Protein AF-W4QKK2-F1 (afdb_monomer)

Sequence (67 aa):
MAYREEIAVEIQKLVEKAPAGVSSHHLKDFKQQDVVDTVNRLHLKYPKVIRDTFIDHAKYATIEIEK

Structure (mmCIF, N/CA/C/O backbone):
data_AF-W4QKK2-F1
#
_entry.id   AF-W4QKK2-F1
#
loop_
_atom_site.group_PDB
_atom_site.id
_atom_site.type_symbol
_atom_site.label_atom_id
_atom_site.label_alt_id
_atom_site.label_comp_id
_atom_site.label_asym_id
_atom_site.label_entity_id
_atom_site.label_seq_id
_atom_site.pdbx_PDB_ins_code
_atom_site.Cartn_x
_atom_site.Cartn_y
_atom_site.Cartn_z
_atom_site.occupancy
_atom_site.B_iso_or_equiv
_atom_site.auth_seq_id
_atom_site.auth_comp_id
_atom_site.auth_asym_id
_atom_site.auth_atom_id
_atom_site.pdbx_PDB_model_num
ATOM 1 N N . MET A 1 1 ? 0.515 -2.649 -18.567 1.00 54.66 1 MET A N 1
ATOM 2 C CA . MET A 1 1 ? 0.124 -2.149 -17.234 1.00 54.66 1 MET A CA 1
ATOM 3 C C . MET A 1 1 ? -0.496 -3.319 -16.514 1.00 54.66 1 MET A C 1
ATOM 5 O O . MET A 1 1 ? -1.426 -3.905 -17.059 1.00 54.66 1 MET A O 1
ATOM 9 N N . ALA A 1 2 ? 0.116 -3.772 -15.426 1.00 62.44 2 ALA A N 1
ATOM 10 C CA . ALA A 1 2 ? -0.247 -5.037 -14.808 1.00 62.44 2 ALA A CA 1
ATOM 11 C C . ALA A 1 2 ? -0.196 -4.899 -13.292 1.00 62.44 2 ALA A C 1
ATOM 13 O O . ALA A 1 2 ? 0.830 -4.542 -12.721 1.00 62.44 2 ALA A O 1
ATOM 14 N N . TYR A 1 3 ? -1.323 -5.225 -12.670 1.00 70.06 3 TYR A N 1
ATOM 15 C CA . TYR A 1 3 ? -1.381 -5.583 -11.264 1.00 70.06 3 TYR A CA 1
ATOM 16 C C . TYR A 1 3 ? -0.285 -6.609 -10.952 1.00 70.06 3 TYR A C 1
ATOM 18 O O . TYR A 1 3 ? -0.168 -7.614 -11.660 1.00 70.06 3 TYR A O 1
ATOM 26 N N . ARG A 1 4 ? 0.504 -6.355 -9.906 1.00 79.75 4 ARG A N 1
ATOM 27 C CA . ARG A 1 4 ? 1.527 -7.289 -9.430 1.00 79.75 4 ARG A CA 1
ATOM 28 C C . ARG A 1 4 ? 1.110 -7.862 -8.087 1.00 79.75 4 ARG A C 1
ATOM 30 O O . ARG A 1 4 ? 0.973 -7.131 -7.110 1.00 79.75 4 ARG A O 1
ATOM 37 N N . GLU A 1 5 ? 0.964 -9.181 -8.036 1.00 84.94 5 GLU A N 1
ATOM 38 C CA . GLU A 1 5 ? 0.605 -9.898 -6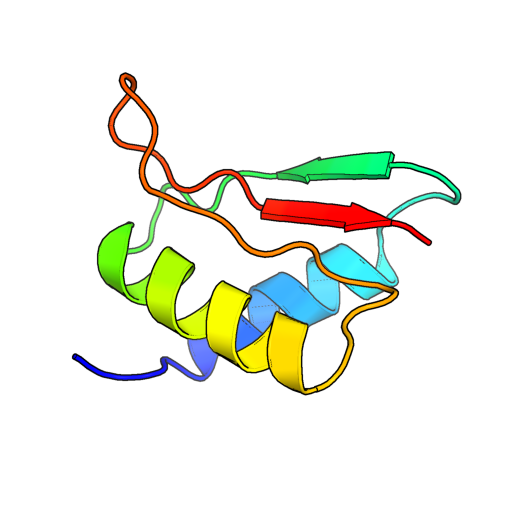.807 1.00 84.94 5 GLU A CA 1
ATOM 39 C C . GLU A 1 5 ? 1.620 -9.669 -5.684 1.00 84.94 5 GLU A C 1
ATOM 41 O O . GLU A 1 5 ? 1.218 -9.460 -4.545 1.00 84.94 5 GLU A O 1
ATOM 46 N N . GLU A 1 6 ? 2.914 -9.599 -6.006 1.0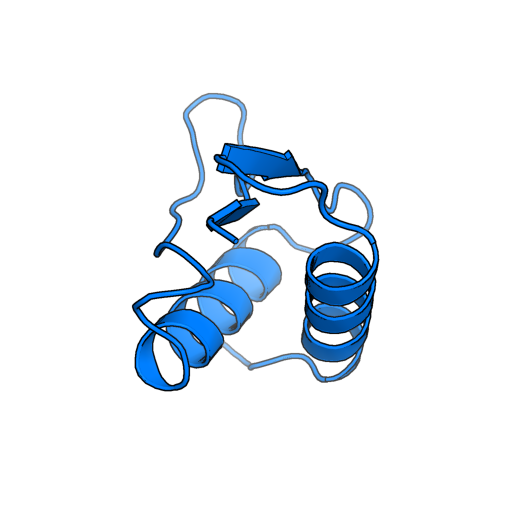0 87.88 6 GLU A N 1
ATOM 47 C CA . GLU A 1 6 ? 3.981 -9.288 -5.043 1.00 87.88 6 GLU A CA 1
ATOM 48 C C . GLU A 1 6 ? 3.737 -7.956 -4.315 1.00 87.88 6 GLU A C 1
ATOM 50 O O . GLU A 1 6 ? 3.819 -7.885 -3.090 1.00 87.88 6 GLU A O 1
ATOM 55 N N . ILE A 1 7 ? 3.362 -6.912 -5.063 1.00 87.56 7 ILE A N 1
ATOM 56 C CA . ILE A 1 7 ? 3.060 -5.585 -4.513 1.00 87.56 7 ILE A CA 1
ATOM 57 C C . ILE A 1 7 ? 1.798 -5.653 -3.649 1.00 87.56 7 ILE A C 1
ATOM 59 O O . ILE A 1 7 ? 1.749 -5.062 -2.574 1.00 87.56 7 ILE A O 1
ATOM 63 N N . ALA A 1 8 ? 0.780 -6.391 -4.091 1.00 88.00 8 ALA A N 1
ATOM 64 C CA . ALA A 1 8 ? -0.459 -6.532 -3.338 1.00 88.00 8 ALA A CA 1
ATOM 65 C C . ALA A 1 8 ? -0.247 -7.244 -1.995 1.00 88.00 8 ALA A C 1
ATOM 67 O O . ALA A 1 8 ? -0.8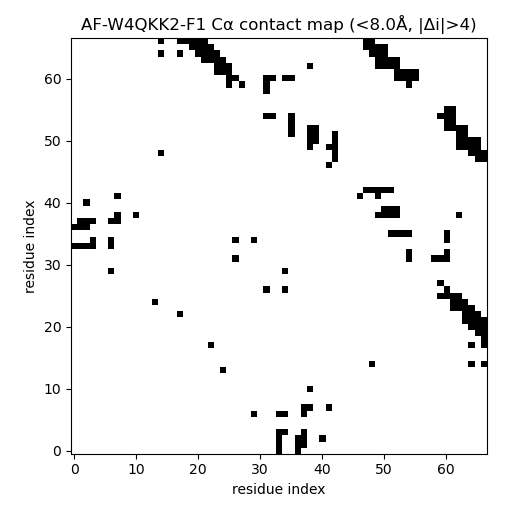43 -6.844 -0.996 1.00 88.00 8 ALA A O 1
ATOM 68 N N . VAL A 1 9 ? 0.619 -8.261 -1.960 1.00 90.88 9 VAL A N 1
ATOM 69 C CA . VAL A 1 9 ? 1.011 -8.955 -0.726 1.00 90.88 9 VAL A CA 1
ATOM 70 C C . VAL A 1 9 ? 1.751 -8.008 0.216 1.00 90.88 9 VAL A C 1
ATOM 72 O O . VAL A 1 9 ? 1.439 -7.973 1.405 1.00 90.88 9 VAL A O 1
ATOM 75 N N . GLU A 1 10 ? 2.689 -7.204 -0.289 1.00 89.75 10 GLU A N 1
ATOM 76 C CA . GLU A 1 10 ? 3.383 -6.212 0.540 1.00 89.75 10 GLU A CA 1
ATOM 77 C C . GLU A 1 10 ? 2.425 -5.148 1.091 1.00 89.75 10 GLU A C 1
ATOM 79 O O . GLU A 1 10 ? 2.450 -4.864 2.286 1.00 89.75 10 GLU A O 1
ATOM 84 N N . ILE A 1 11 ? 1.501 -4.630 0.276 1.00 87.69 11 ILE A N 1
ATOM 85 C CA . ILE A 1 11 ? 0.476 -3.683 0.741 1.00 87.69 11 ILE A CA 1
ATOM 86 C C . ILE A 1 11 ? -0.408 -4.317 1.817 1.00 87.69 11 ILE A C 1
ATOM 88 O O . ILE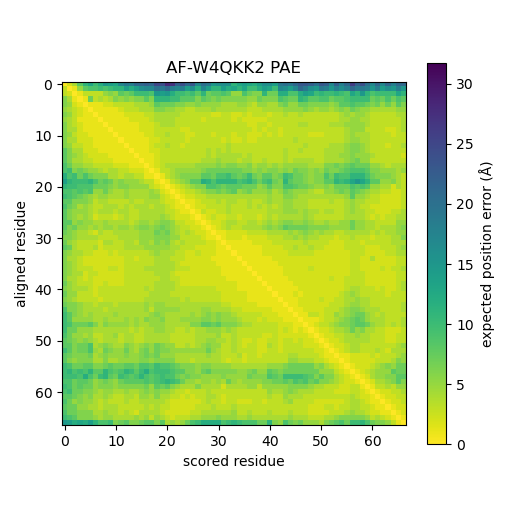 A 1 11 ? -0.684 -3.680 2.829 1.00 87.69 11 ILE A O 1
ATOM 92 N N . GLN A 1 12 ? -0.823 -5.575 1.655 1.00 88.44 12 GLN A N 1
ATOM 93 C CA . GLN A 1 12 ? -1.610 -6.269 2.679 1.00 88.44 12 GLN A CA 1
ATOM 94 C C . GLN A 1 12 ? -0.839 -6.415 3.995 1.00 88.44 12 GLN A C 1
ATOM 96 O O . GLN A 1 12 ? -1.390 -6.108 5.051 1.00 88.44 12 GLN A O 1
ATOM 101 N N . LYS A 1 13 ? 0.447 -6.786 3.950 1.00 89.62 13 LYS A N 1
ATOM 102 C CA . LYS A 1 13 ? 1.299 -6.823 5.150 1.00 89.62 13 LYS A CA 1
ATOM 103 C C . LYS A 1 13 ? 1.412 -5.448 5.811 1.00 89.62 13 LYS A C 1
ATOM 105 O O . LYS A 1 13 ? 1.424 -5.365 7.040 1.00 89.62 13 LYS A O 1
ATOM 110 N N . LEU A 1 14 ? 1.504 -4.376 5.019 1.00 87.94 14 LEU A N 1
ATOM 111 C CA . LEU A 1 14 ? 1.510 -3.004 5.532 1.00 87.94 14 LEU A CA 1
ATOM 112 C C . LEU A 1 14 ? 0.182 -2.667 6.218 1.00 87.94 14 LEU A C 1
ATOM 114 O O . LEU A 1 14 ? 0.205 -2.112 7.308 1.00 87.94 14 LEU A O 1
ATOM 118 N N . VAL A 1 15 ? -0.957 -3.066 5.648 1.00 86.81 15 VAL A N 1
ATOM 119 C CA . VAL A 1 15 ? -2.292 -2.867 6.244 1.00 86.81 15 VAL A CA 1
ATOM 120 C C . VAL A 1 15 ? -2.455 -3.636 7.560 1.00 86.81 15 VAL A C 1
ATOM 122 O O . VAL A 1 15 ? -3.004 -3.118 8.538 1.00 86.81 15 VAL A O 1
ATOM 125 N N . GLU A 1 16 ? -1.954 -4.868 7.628 1.00 87.44 16 GLU A N 1
ATOM 126 C CA . GLU A 1 16 ? -1.987 -5.666 8.855 1.00 87.44 16 GLU A CA 1
ATOM 127 C C . GLU A 1 16 ? -1.158 -5.022 9.972 1.00 87.44 16 GLU A C 1
ATOM 129 O O . GLU A 1 16 ? -1.631 -4.929 11.109 1.00 87.44 16 GLU A O 1
ATOM 134 N N . LYS A 1 17 ? 0.038 -4.522 9.634 1.00 86.38 17 LYS A N 1
ATOM 135 C CA . LYS A 1 17 ? 0.972 -3.877 10.569 1.00 86.38 17 LYS A CA 1
ATOM 136 C C . LYS A 1 17 ? 0.659 -2.408 10.860 1.00 86.38 17 LYS A C 1
ATOM 138 O O . LYS A 1 17 ? 1.210 -1.871 11.820 1.00 86.38 17 LYS A O 1
ATOM 143 N N . ALA A 1 18 ? -0.174 -1.756 10.051 1.00 82.81 18 ALA A N 1
ATOM 144 C CA . ALA A 1 18 ? -0.497 -0.347 10.220 1.00 82.81 18 ALA A CA 1
ATOM 145 C C . ALA A 1 18 ? -1.184 -0.112 11.581 1.00 82.81 18 ALA A C 1
ATOM 147 O O . ALA A 1 18 ? -2.117 -0.854 11.932 1.00 82.81 18 ALA A O 1
ATOM 148 N N . PRO A 1 19 ? -0.729 0.890 12.361 1.00 79.38 19 PRO A N 1
ATOM 149 C CA . PRO A 1 19 ? -1.427 1.325 13.566 1.00 79.38 19 PRO A CA 1
ATOM 150 C C . PRO A 1 19 ? -2.785 1.943 13.200 1.00 79.38 19 PRO A C 1
ATOM 152 O O . PRO A 1 19 ? -3.013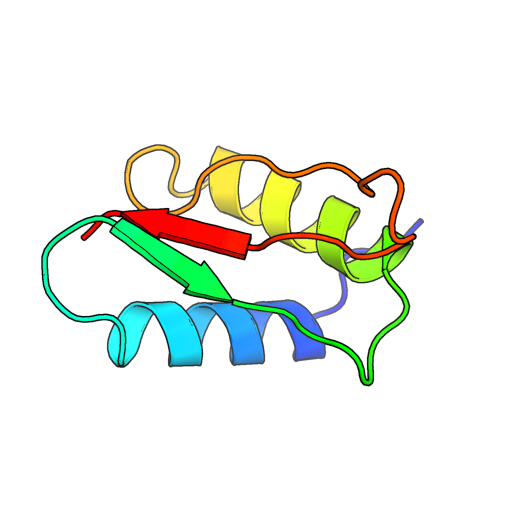 2.303 12.048 1.00 79.38 19 PRO A O 1
ATOM 155 N N . ALA A 1 20 ? -3.682 2.073 14.181 1.00 79.94 20 ALA A N 1
ATOM 156 C CA . ALA A 1 20 ? -4.940 2.793 13.984 1.00 79.94 20 ALA A CA 1
ATOM 157 C C . ALA A 1 20 ? -4.664 4.262 13.607 1.00 79.94 20 ALA A C 1
ATOM 159 O O . ALA A 1 20 ? -3.794 4.902 14.207 1.00 79.94 20 ALA A O 1
ATOM 160 N N . GLY A 1 21 ? -5.399 4.785 12.626 1.00 84.12 21 GLY A N 1
ATOM 161 C CA . GLY A 1 21 ? -5.182 6.098 12.020 1.00 84.12 21 GLY A CA 1
ATOM 162 C C . GLY A 1 21 ? -4.599 6.029 10.606 1.00 84.12 21 GLY A C 1
ATOM 163 O O . GLY A 1 21 ? -4.710 5.017 9.917 1.00 84.12 21 GLY A O 1
ATOM 164 N N . VAL A 1 22 ? -3.998 7.137 10.162 1.00 85.81 22 VAL A N 1
ATOM 165 C CA . VAL A 1 22 ? -3.426 7.273 8.814 1.00 85.81 22 VAL A CA 1
ATOM 166 C C . VAL A 1 22 ? -1.923 7.015 8.867 1.00 85.81 22 VAL A C 1
ATOM 168 O O . VAL A 1 22 ? -1.200 7.663 9.623 1.00 85.81 22 VAL A O 1
ATOM 171 N N . SER A 1 23 ? -1.445 6.084 8.046 1.00 88.00 23 SER A N 1
ATOM 172 C CA . SER A 1 23 ? -0.020 5.804 7.868 1.00 88.00 23 SER A CA 1
ATOM 173 C C . SER A 1 23 ? 0.365 5.861 6.393 1.00 88.00 23 SER A C 1
ATOM 175 O O . SER A 1 23 ? -0.369 5.380 5.531 1.00 88.00 23 SER A O 1
ATOM 177 N N . SER A 1 24 ? 1.523 6.456 6.110 1.00 88.56 24 SER A N 1
ATOM 178 C CA . SER A 1 24 ? 2.048 6.629 4.754 1.00 88.56 24 SER A CA 1
ATOM 179 C C . SER A 1 24 ? 3.287 5.761 4.560 1.00 88.56 24 SER A C 1
ATOM 181 O O . SER A 1 24 ? 4.216 5.815 5.367 1.00 88.56 24 SER A O 1
ATOM 183 N N . HIS A 1 25 ? 3.314 4.980 3.482 1.00 88.81 25 HIS A N 1
ATOM 184 C CA . HIS A 1 25 ? 4.395 4.044 3.163 1.00 88.81 25 HIS A CA 1
ATOM 185 C C . HIS A 1 25 ? 4.858 4.192 1.713 1.00 88.81 25 HIS A C 1
ATOM 187 O O . HIS A 1 25 ? 4.098 4.615 0.842 1.00 88.81 25 HIS A O 1
ATOM 193 N N . HIS A 1 26 ? 6.101 3.788 1.438 1.00 87.88 26 HIS A N 1
ATOM 194 C CA . HIS A 1 26 ? 6.684 3.801 0.093 1.00 87.88 26 HIS A CA 1
ATOM 195 C C . HIS A 1 26 ? 7.307 2.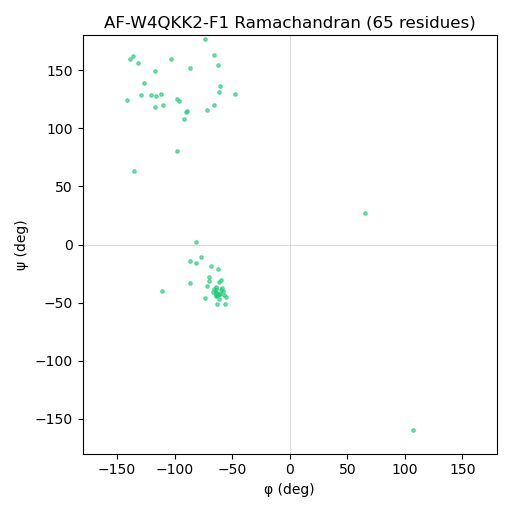451 -0.244 1.00 87.88 26 HIS A C 1
ATOM 197 O O . HIS A 1 26 ? 8.158 1.951 0.490 1.00 87.88 26 HIS A O 1
ATOM 203 N N . LEU A 1 27 ? 6.945 1.900 -1.401 1.00 87.31 27 LEU A N 1
ATOM 204 C CA . LEU A 1 27 ? 7.546 0.683 -1.947 1.00 87.31 27 LEU A CA 1
ATOM 205 C C . LEU A 1 27 ? 8.621 1.050 -2.977 1.00 87.31 27 LEU A C 1
ATOM 207 O O . LEU A 1 27 ? 8.365 1.063 -4.180 1.00 87.31 27 LEU A O 1
ATOM 211 N N . LYS A 1 28 ? 9.825 1.398 -2.503 1.00 85.50 28 LYS A N 1
ATOM 212 C CA . LYS A 1 28 ? 10.919 1.930 -3.345 1.00 85.50 28 LYS A CA 1
ATOM 213 C C . LYS A 1 28 ? 11.538 0.895 -4.287 1.00 85.50 28 LYS A C 1
ATOM 215 O O . LYS A 1 28 ? 12.000 1.266 -5.361 1.00 85.50 28 LYS A O 1
ATOM 220 N N . ASP A 1 29 ? 11.503 -0.379 -3.907 1.00 87.06 29 ASP A N 1
ATOM 221 C CA . ASP A 1 29 ? 12.108 -1.474 -4.680 1.00 87.06 29 ASP A CA 1
ATOM 222 C C . ASP A 1 29 ? 11.272 -1.881 -5.903 1.00 87.06 29 ASP A C 1
ATOM 224 O O . ASP A 1 29 ? 11.734 -2.615 -6.777 1.00 87.06 29 ASP A O 1
ATOM 228 N N . PHE A 1 30 ? 10.036 -1.386 -5.992 1.00 86.75 30 PHE A N 1
ATOM 229 C CA . PHE A 1 30 ? 9.120 -1.694 -7.078 1.00 86.75 30 PHE A CA 1
ATOM 230 C C . PHE A 1 30 ? 9.017 -0.548 -8.080 1.00 86.75 30 PHE A C 1
ATOM 232 O O . PHE A 1 30 ? 9.283 0.625 -7.801 1.00 86.75 30 PHE A O 1
ATOM 239 N N . LYS A 1 31 ? 8.566 -0.887 -9.288 1.00 89.75 31 LYS A N 1
ATOM 240 C CA . LYS A 1 31 ? 8.221 0.117 -10.288 1.00 89.75 31 LYS A CA 1
ATOM 241 C C . LYS A 1 31 ? 7.012 0.909 -9.797 1.00 89.75 31 LYS A C 1
ATOM 243 O O . LYS A 1 31 ? 5.936 0.352 -9.620 1.00 89.75 31 LYS A O 1
ATOM 248 N N . GLN A 1 32 ? 7.177 2.217 -9.644 1.00 88.75 32 GLN A N 1
ATOM 249 C CA . GLN A 1 32 ? 6.168 3.082 -9.023 1.00 88.75 32 GLN A CA 1
ATOM 250 C C . GLN A 1 32 ? 4.837 3.087 -9.786 1.00 88.75 32 GLN A C 1
ATOM 252 O O . GLN A 1 32 ? 3.783 3.113 -9.167 1.00 88.75 32 GLN A O 1
ATOM 257 N N . GLN A 1 33 ? 4.866 2.944 -11.115 1.00 89.25 33 GLN A N 1
ATOM 258 C CA . GLN A 1 33 ? 3.645 2.763 -11.908 1.00 89.25 33 GLN A CA 1
ATOM 259 C C . GLN A 1 33 ? 2.884 1.483 -11.530 1.00 89.25 33 GLN A C 1
ATOM 261 O O . GLN A 1 33 ? 1.668 1.515 -11.394 1.00 89.25 33 GLN A O 1
ATOM 266 N N . ASP A 1 34 ? 3.594 0.372 -11.317 1.00 89.88 34 ASP A N 1
ATOM 267 C CA . ASP A 1 34 ? 2.975 -0.901 -10.934 1.00 89.88 34 ASP A CA 1
ATOM 268 C C . ASP A 1 34 ? 2.436 -0.821 -9.491 1.00 89.88 34 ASP A C 1
ATOM 270 O O . ASP A 1 34 ? 1.410 -1.428 -9.176 1.00 89.88 34 ASP A O 1
ATOM 274 N N . VAL A 1 35 ? 3.096 -0.036 -8.625 1.00 89.56 35 VAL A N 1
ATOM 275 C CA . VAL A 1 35 ? 2.610 0.281 -7.273 1.00 89.56 35 VAL A CA 1
ATOM 276 C C . VAL A 1 35 ? 1.301 1.059 -7.349 1.00 89.56 35 VAL A C 1
ATOM 278 O O . VAL A 1 35 ? 0.324 0.619 -6.755 1.00 89.56 35 VAL A O 1
ATOM 281 N N . VAL A 1 36 ? 1.244 2.144 -8.126 1.00 91.25 36 VAL A N 1
ATOM 282 C CA . VAL A 1 36 ? 0.021 2.940 -8.332 1.00 91.25 36 VAL A CA 1
ATOM 283 C C . VAL A 1 36 ? -1.123 2.076 -8.855 1.00 91.25 36 VAL A C 1
ATOM 285 O O . VAL A 1 36 ? -2.200 2.060 -8.262 1.00 91.25 36 VAL A O 1
ATOM 288 N N . ASP A 1 37 ? -0.885 1.313 -9.924 1.00 90.62 37 ASP A N 1
ATOM 289 C CA . ASP A 1 37 ? -1.904 0.456 -10.535 1.00 90.62 37 ASP A CA 1
ATOM 290 C C . ASP A 1 37 ? -2.455 -0.560 -9.514 1.00 90.62 37 ASP A C 1
ATOM 292 O O . ASP A 1 37 ? -3.660 -0.826 -9.456 1.00 90.62 37 ASP A O 1
ATOM 296 N N . THR A 1 38 ? -1.576 -1.115 -8.674 1.00 90.50 38 THR A N 1
ATOM 297 C CA . THR A 1 38 ? -1.941 -2.103 -7.653 1.00 90.50 38 THR A CA 1
ATOM 298 C C . THR A 1 38 ? -2.684 -1.467 -6.479 1.00 90.50 38 THR A C 1
ATOM 300 O O . THR A 1 38 ? -3.724 -1.986 -6.074 1.00 90.50 38 THR A O 1
ATOM 303 N N . VAL A 1 39 ? -2.201 -0.337 -5.958 1.00 91.25 39 VAL A N 1
ATOM 304 C CA . VAL A 1 39 ? -2.843 0.411 -4.866 1.00 91.25 39 VAL A CA 1
ATOM 305 C C . VAL A 1 39 ? -4.228 0.872 -5.290 1.00 91.25 39 VAL A C 1
ATOM 307 O O . VAL A 1 39 ? -5.186 0.610 -4.574 1.00 91.25 39 VAL A O 1
ATOM 310 N N . ASN A 1 40 ? -4.372 1.454 -6.481 1.00 90.56 40 ASN A N 1
ATOM 311 C CA . ASN A 1 40 ? -5.665 1.926 -6.976 1.00 90.56 40 ASN A CA 1
ATOM 312 C C . ASN A 1 40 ? -6.646 0.766 -7.176 1.00 90.56 40 ASN A C 1
ATOM 314 O O . ASN A 1 40 ? -7.828 0.880 -6.854 1.00 90.56 40 ASN A O 1
ATOM 318 N N . ARG A 1 41 ? -6.165 -0.401 -7.620 1.00 90.12 41 ARG A N 1
ATOM 319 C CA . ARG A 1 41 ? -6.996 -1.609 -7.681 1.00 90.12 41 ARG A CA 1
ATOM 320 C C . ARG A 1 41 ? -7.419 -2.100 -6.294 1.00 90.12 41 ARG A C 1
ATOM 322 O O . ARG A 1 41 ? -8.545 -2.569 -6.137 1.00 90.12 41 ARG A O 1
ATOM 329 N N . LEU A 1 42 ? -6.540 -2.014 -5.299 1.00 88.62 42 LEU A N 1
ATOM 330 C CA . LEU A 1 42 ? -6.862 -2.378 -3.920 1.00 88.62 42 LEU A CA 1
ATOM 331 C C . LEU A 1 42 ? -7.794 -1.361 -3.255 1.00 88.62 42 LEU A C 1
ATOM 333 O O . LEU A 1 42 ? -8.696 -1.781 -2.538 1.00 88.62 42 LEU A O 1
ATOM 337 N N . HIS A 1 43 ? -7.649 -0.070 -3.554 1.00 90.88 43 HIS A N 1
ATOM 338 C CA . HIS A 1 43 ? -8.563 0.991 -3.140 1.00 90.88 43 HIS A CA 1
ATOM 339 C C . HIS A 1 43 ? -9.990 0.705 -3.623 1.00 90.88 43 HIS A C 1
ATOM 341 O O . HIS A 1 43 ? -10.923 0.766 -2.832 1.00 90.88 43 HIS A O 1
ATOM 347 N N . LEU A 1 44 ? -10.175 0.258 -4.872 1.00 88.25 44 LEU A N 1
ATOM 348 C CA . LEU A 1 44 ? -11.502 -0.140 -5.370 1.00 88.25 44 LEU A CA 1
ATOM 349 C C . LEU A 1 44 ? -12.137 -1.286 -4.560 1.00 88.25 44 LEU A C 1
ATOM 351 O O . LEU A 1 44 ? -13.359 -1.368 -4.460 1.00 88.25 44 LEU A O 1
ATOM 355 N N . LYS A 1 45 ? -11.322 -2.180 -3.988 1.00 88.25 45 LYS A N 1
ATOM 356 C CA . LYS A 1 45 ? -11.795 -3.306 -3.169 1.00 88.25 45 LYS A CA 1
ATOM 357 C C . LYS A 1 45 ? -11.976 -2.923 -1.695 1.00 88.25 45 LYS A C 1
ATOM 359 O O . LYS A 1 45 ? -12.876 -3.445 -1.041 1.00 88.25 45 LYS A O 1
ATOM 364 N N . TYR A 1 46 ? -11.139 -2.023 -1.184 1.00 86.88 46 TYR A N 1
ATOM 365 C CA . TYR A 1 46 ? -11.091 -1.603 0.217 1.00 86.88 46 TYR A CA 1
ATOM 366 C C . TYR A 1 46 ? -10.968 -0.073 0.348 1.00 86.88 46 TYR A C 1
ATOM 368 O O . TYR A 1 46 ? -9.987 0.420 0.911 1.00 86.88 46 TYR A O 1
ATOM 376 N N . PRO A 1 47 ? -11.970 0.702 -0.106 1.00 86.38 47 PRO A N 1
ATOM 377 C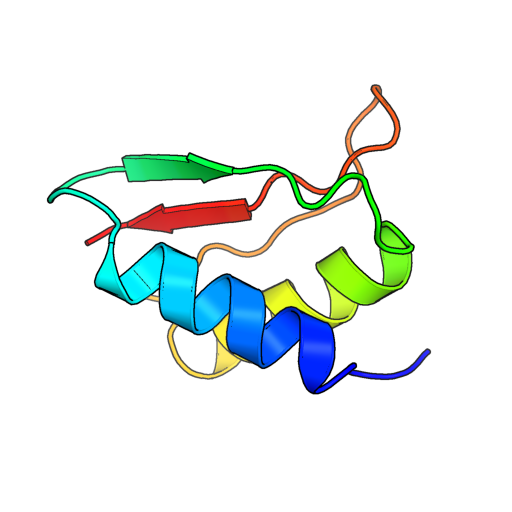 CA . PRO A 1 47 ? -11.849 2.160 -0.221 1.00 86.38 47 PRO A CA 1
ATOM 378 C C . PRO A 1 47 ? -11.758 2.880 1.127 1.00 86.38 47 PRO A C 1
ATOM 380 O O . PRO A 1 47 ? -11.336 4.027 1.188 1.00 86.38 47 PRO A O 1
ATOM 383 N N . LYS A 1 48 ? -12.161 2.210 2.213 1.00 86.69 48 LYS A N 1
ATOM 384 C CA . LYS A 1 48 ? -12.061 2.726 3.586 1.00 86.69 48 LYS A CA 1
ATOM 385 C C . LYS A 1 48 ? -10.712 2.451 4.248 1.00 86.69 48 LYS A C 1
ATOM 387 O O . LYS A 1 48 ? -10.475 2.991 5.316 1.00 86.69 48 LYS A O 1
ATOM 392 N N . VAL A 1 49 ? -9.901 1.564 3.665 1.00 87.81 49 VAL A N 1
ATOM 393 C CA . VAL A 1 49 ? -8.650 1.085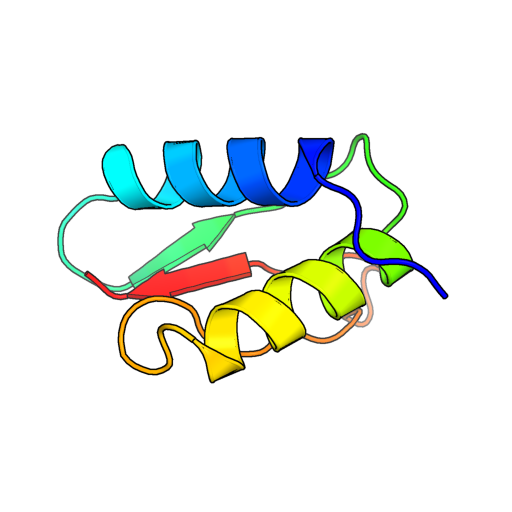 4.274 1.00 87.81 49 VAL A CA 1
ATOM 394 C C . VAL A 1 49 ? -7.432 1.595 3.523 1.00 87.81 49 VAL A C 1
ATOM 396 O O . VAL A 1 49 ? -6.422 1.941 4.121 1.00 87.81 49 VAL A O 1
ATOM 399 N N . ILE A 1 50 ? -7.509 1.618 2.197 1.00 89.62 50 ILE A N 1
ATOM 400 C CA . ILE A 1 50 ? -6.413 2.027 1.323 1.00 89.62 50 ILE A CA 1
ATOM 401 C C . ILE A 1 50 ? -6.920 3.213 0.527 1.00 89.62 50 ILE A C 1
ATOM 403 O O . ILE A 1 50 ? -7.987 3.106 -0.078 1.00 89.62 50 ILE A O 1
ATOM 407 N N . ARG A 1 51 ? -6.178 4.318 0.506 1.00 88.94 51 ARG A N 1
ATOM 408 C CA . ARG A 1 51 ? -6.484 5.447 -0.377 1.00 88.94 51 ARG A CA 1
ATOM 409 C C . ARG A 1 51 ? -5.832 5.247 -1.734 1.00 88.94 51 ARG A C 1
ATOM 411 O O . ARG A 1 51 ? -4.821 4.551 -1.862 1.00 88.94 51 ARG A O 1
ATOM 418 N N . ASP A 1 52 ? -6.455 5.818 -2.751 1.00 88.19 52 ASP A N 1
ATOM 419 C CA . ASP A 1 52 ? -5.860 5.889 -4.071 1.00 88.19 52 ASP A CA 1
ATOM 420 C C . ASP A 1 52 ? -4.570 6.712 -4.028 1.00 88.19 52 ASP A C 1
ATOM 422 O O . ASP A 1 52 ? -4.335 7.537 -3.145 1.00 88.19 52 ASP A O 1
ATOM 426 N N . THR A 1 53 ? -3.685 6.430 -4.972 1.00 88.94 53 THR A N 1
ATOM 427 C CA . THR A 1 53 ? -2.372 7.057 -5.030 1.00 88.94 53 THR A CA 1
ATOM 428 C C . THR A 1 53 ? -1.993 7.408 -6.456 1.00 88.94 53 THR A C 1
ATOM 430 O O . THR A 1 53 ? -2.504 6.857 -7.436 1.00 88.94 53 THR A O 1
ATOM 433 N N . PHE A 1 54 ? -1.055 8.337 -6.562 1.00 88.38 54 PHE A N 1
ATOM 434 C CA . PHE A 1 54 ? -0.435 8.774 -7.797 1.00 88.38 54 PHE A CA 1
ATOM 435 C C . PHE A 1 54 ? 1.075 8.897 -7.589 1.00 88.38 54 PHE A C 1
ATOM 437 O O . PHE A 1 54 ? 1.571 8.949 -6.463 1.00 88.38 54 PHE A O 1
ATOM 444 N N . ILE A 1 55 ? 1.817 8.924 -8.697 1.00 88.81 55 ILE A N 1
ATOM 445 C CA . ILE A 1 55 ? 3.253 9.196 -8.655 1.00 88.81 55 ILE A CA 1
ATOM 446 C C . ILE A 1 55 ? 3.428 10.680 -8.336 1.00 88.81 55 ILE A C 1
ATOM 448 O O . ILE A 1 55 ? 3.020 11.537 -9.121 1.00 88.81 55 ILE A O 1
ATOM 452 N N . ASP A 1 56 ? 4.023 10.973 -7.188 1.00 85.25 56 ASP A N 1
ATOM 453 C CA . ASP A 1 56 ? 4.274 12.334 -6.736 1.00 85.25 56 ASP A CA 1
ATOM 454 C C . ASP A 1 56 ? 5.415 13.019 -7.519 1.00 85.25 56 ASP A C 1
ATOM 456 O O . ASP A 1 56 ? 6.093 12.432 -8.371 1.00 85.25 56 ASP A O 1
ATOM 460 N N . HIS A 1 57 ? 5.668 14.294 -7.208 1.00 79.00 57 HIS A N 1
ATOM 461 C CA . HIS A 1 57 ? 6.782 15.051 -7.791 1.00 79.00 57 HIS A CA 1
ATOM 462 C C . HIS A 1 57 ? 8.165 14.471 -7.448 1.00 79.00 57 HIS A C 1
AT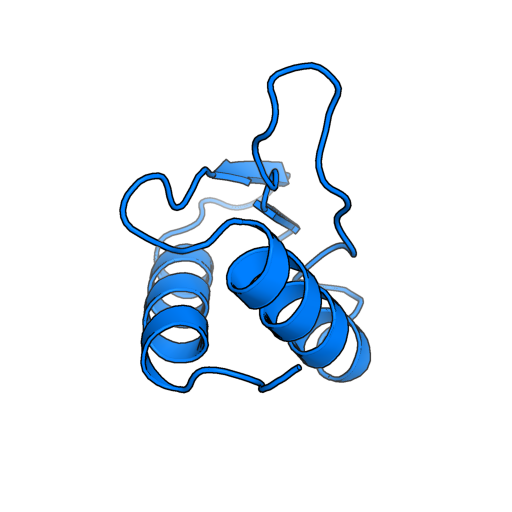OM 464 O O . HIS A 1 57 ? 9.129 14.724 -8.172 1.00 79.00 57 HIS A O 1
ATOM 470 N N . ALA A 1 58 ? 8.266 13.676 -6.379 1.00 82.19 58 ALA A N 1
ATOM 471 C CA . ALA A 1 58 ? 9.474 12.949 -6.006 1.00 82.19 58 ALA A CA 1
ATOM 472 C C . ALA A 1 58 ? 9.642 11.634 -6.795 1.00 82.19 58 ALA A C 1
ATOM 474 O O . ALA A 1 58 ? 10.640 10.937 -6.612 1.00 82.19 58 ALA A O 1
ATOM 475 N N . LYS A 1 59 ? 8.724 11.341 -7.729 1.00 85.25 59 LYS A N 1
ATOM 476 C CA . LYS A 1 59 ? 8.653 10.120 -8.538 1.00 85.25 59 LYS A CA 1
ATOM 477 C C . LYS A 1 59 ? 8.371 8.860 -7.721 1.00 85.25 59 LYS A C 1
ATOM 479 O O . LYS A 1 59 ? 8.748 7.780 -8.168 1.00 85.25 59 LYS A O 1
ATOM 484 N N . TYR A 1 60 ? 7.696 8.976 -6.581 1.00 86.62 60 TYR A N 1
ATOM 485 C CA . TYR A 1 60 ? 7.287 7.850 -5.743 1.00 86.62 60 TYR A CA 1
ATOM 486 C C . TYR A 1 60 ? 5.765 7.743 -5.640 1.00 86.62 60 TYR A C 1
ATOM 488 O O . TYR A 1 60 ? 5.040 8.731 -5.698 1.00 86.62 60 TYR A O 1
ATOM 496 N N . ALA A 1 61 ? 5.276 6.516 -5.491 1.00 88.38 61 ALA A N 1
ATOM 497 C CA . ALA A 1 61 ? 3.885 6.227 -5.183 1.00 88.38 61 ALA A CA 1
ATOM 498 C C . ALA A 1 61 ? 3.718 6.176 -3.659 1.00 88.38 61 ALA A C 1
ATOM 500 O O . ALA A 1 61 ? 4.285 5.298 -2.999 1.00 88.38 61 ALA A O 1
ATOM 501 N N . THR A 1 62 ? 2.966 7.124 -3.098 1.00 88.75 62 THR A N 1
ATOM 502 C CA . THR A 1 62 ? 2.723 7.191 -1.648 1.00 88.75 62 THR A CA 1
ATOM 503 C C . THR A 1 62 ? 1.497 6.370 -1.285 1.00 88.75 62 THR A C 1
ATOM 505 O O . THR A 1 62 ? 0.385 6.687 -1.691 1.00 88.75 62 THR A O 1
ATOM 508 N N . ILE A 1 63 ? 1.694 5.304 -0.521 1.00 88.75 63 ILE A N 1
ATOM 509 C CA . ILE A 1 63 ? 0.629 4.388 -0.120 1.00 88.75 63 ILE A CA 1
ATOM 510 C C . ILE A 1 63 ? 0.074 4.880 1.208 1.00 88.75 63 ILE A C 1
ATOM 512 O O . ILE A 1 63 ? 0.744 4.767 2.234 1.00 88.75 63 ILE A O 1
ATOM 516 N N . GLU A 1 64 ? -1.135 5.427 1.188 1.00 89.69 64 GLU A N 1
ATOM 517 C CA . GLU A 1 64 ? -1.834 5.842 2.400 1.00 89.69 64 GLU A CA 1
ATOM 518 C C . GLU A 1 64 ? -2.800 4.747 2.852 1.00 89.69 64 GLU A C 1
ATOM 520 O O . GLU A 1 64 ? -3.678 4.305 2.104 1.00 89.69 64 GLU A O 1
ATOM 525 N N . ILE A 1 65 ? -2.615 4.304 4.092 1.00 89.69 65 ILE A N 1
ATOM 526 C CA . ILE A 1 65 ? -3.443 3.298 4.750 1.00 89.69 65 ILE A CA 1
ATOM 527 C C . ILE A 1 65 ? -4.136 3.962 5.934 1.00 89.69 65 ILE A C 1
ATOM 529 O O . ILE A 1 65 ? -3.470 4.560 6.779 1.00 89.69 65 ILE A O 1
ATOM 533 N N . GLU A 1 66 ? -5.454 3.824 5.995 1.00 86.94 66 GLU A N 1
ATOM 534 C CA . GLU A 1 66 ? -6.324 4.339 7.049 1.00 86.94 66 GLU A CA 1
ATOM 535 C C . GLU A 1 66 ? -6.996 3.157 7.761 1.00 86.94 66 GLU A C 1
ATOM 537 O O . GLU A 1 66 ? -7.683 2.360 7.126 1.00 86.94 66 GLU A O 1
ATOM 542 N N . LYS A 1 67 ? -6.753 2.986 9.064 1.00 78.94 67 LYS A N 1
ATOM 543 C CA . LYS A 1 67 ? -7.257 1.842 9.845 1.00 78.94 67 LYS A CA 1
ATOM 544 C C . LYS A 1 67 ? -8.019 2.267 11.090 1.00 78.94 67 LYS A C 1
ATOM 546 O O . LYS A 1 67 ? -7.548 3.203 11.775 1.00 78.94 67 LYS A O 1
#

Mean predicted aligned error: 4.35 Å

Secondary structure (DSSP, 8-state):
----HHHHHHHHHHHHHPPSSEEEEE-TTS-HHHHHHHHHHHHHH-TTTB----B-TTS-BEEEEE-

Radius of gyration: 10.7 Å; Cα contacts (8 Å, |Δi|>4): 109; chains: 1; bounding box: 24×25×31 Å

pLDDT: mean 86.26, std 6.08, range [54.66, 91.25]

Nearest PDB structures (foldseek):
  5kkp-assembly1_A  TM=4.732E-01  e=7.728E-01  Homo sapiens
  3lpe-assembly1_A  TM=5.445E-01  e=1.090E+00  Methanocaldococcus jannaschii
  4zn1-assembly1_A  TM=6.046E-01  e=1.537E+00  Methanocaldococcus jannaschii DSM 2661
  8oki-assembly1_G  TM=5.581E-01  e=3.056E+00  Pyrococcus furiosus DSM 3638

Foldseek 3Di:
DDADPVLLVVVVVCLVPPDAAKDKDWDPVDQQVNNQVNLQVVCVVVVQFWPHWDQDPVRTTITIGHD

Solvent-accessible surface area (backbone atoms only — not comparable to full-atom values): 3812 Å² total; per-residue (Å²): 140,59,75,42,69,72,58,50,52,52,51,49,54,49,59,71,68,50,62,83,41,81,46,78,45,72,66,80,95,50,60,37,68,42,48,25,54,29,40,37,54,46,13,75,76,35,64,79,39,28,44,69,46,53,71,43,98,87,66,43,31,54,45,39,34,37,84

Organism: NCBI:txid1236971